Protein AF-A0A9D6X9C2-F1 (afdb_monomer_lite)

Sequence (139 aa):
MPHALPASLSALHAAALADALLVLHGLFIVWVVLGALAVWRWPRLAWLHLPAAAWGVWIEWSGRICPLTPLEWRLRAAAGQGGEGRASGFIEHYLTAAIYPEGLTRELQWALGALVLLVNLALYGMAVRRRRAGRARIA

Structure (mmCIF, N/CA/C/O backbone):
data_AF-A0A9D6X9C2-F1
#
_entry.id   AF-A0A9D6X9C2-F1
#
loop_
_atom_site.group_PDB
_at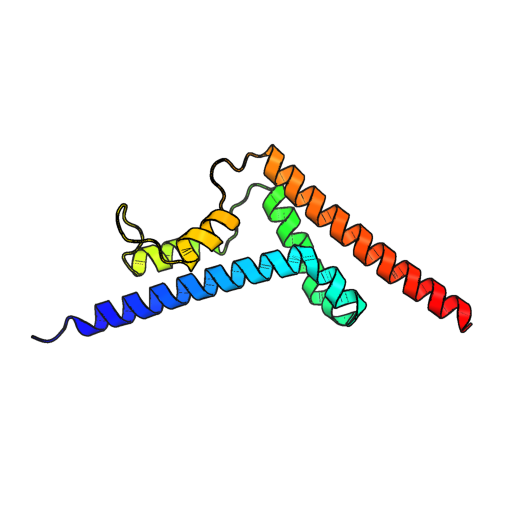om_site.id
_atom_site.type_symbol
_atom_site.label_atom_id
_atom_site.label_alt_id
_atom_site.label_comp_id
_atom_site.label_asym_id
_atom_site.label_entity_id
_atom_site.label_seq_id
_atom_site.pdbx_PDB_ins_code
_atom_site.Cartn_x
_atom_site.Cartn_y
_atom_site.Cartn_z
_atom_site.occupancy
_atom_site.B_iso_or_equiv
_atom_site.auth_seq_id
_atom_site.auth_comp_id
_atom_site.auth_asym_id
_atom_site.auth_atom_id
_atom_site.pdbx_PDB_model_num
ATOM 1 N N . MET A 1 1 ? 46.342 -12.603 -11.880 1.00 53.94 1 MET A N 1
ATOM 2 C CA . MET A 1 1 ? 45.611 -12.840 -10.612 1.00 53.94 1 MET A CA 1
ATOM 3 C C . MET A 1 1 ? 46.324 -12.004 -9.554 1.00 53.94 1 MET A C 1
ATOM 5 O O . MET A 1 1 ? 47.521 -12.251 -9.470 1.00 53.94 1 MET A O 1
ATOM 9 N N . PRO A 1 2 ? 45.733 -11.019 -8.825 1.00 53.19 2 PRO A N 1
ATOM 10 C CA . PRO A 1 2 ? 44.391 -11.064 -8.214 1.00 53.19 2 PRO A CA 1
ATOM 11 C C . PRO A 1 2 ? 43.732 -9.677 -7.897 1.00 53.19 2 PRO A C 1
ATOM 13 O O . PRO A 1 2 ? 44.018 -9.120 -6.852 1.00 53.19 2 PRO A O 1
ATOM 16 N N . HIS A 1 3 ? 42.788 -9.126 -8.681 1.00 45.84 3 HIS A N 1
ATOM 17 C CA . HIS A 1 3 ? 41.970 -7.964 -8.217 1.00 45.84 3 HIS A CA 1
ATOM 18 C C . HIS A 1 3 ? 40.506 -7.961 -8.709 1.00 45.84 3 HIS A C 1
ATOM 20 O O . HIS A 1 3 ? 39.859 -6.922 -8.707 1.00 45.84 3 HIS A O 1
ATOM 26 N N . ALA A 1 4 ? 39.949 -9.110 -9.112 1.00 54.19 4 ALA A N 1
ATOM 27 C CA . ALA A 1 4 ? 38.551 -9.201 -9.567 1.00 54.19 4 ALA A CA 1
ATOM 28 C C . ALA A 1 4 ? 37.528 -9.451 -8.432 1.00 54.19 4 ALA A C 1
ATOM 30 O O . ALA A 1 4 ? 36.330 -9.504 -8.685 1.00 54.19 4 ALA A O 1
ATOM 31 N N . LEU A 1 5 ? 37.985 -9.581 -7.181 1.00 53.03 5 LEU A N 1
ATOM 32 C CA . LEU A 1 5 ? 37.134 -9.847 -6.014 1.00 53.03 5 LEU A CA 1
ATOM 33 C C . LEU A 1 5 ? 36.343 -8.637 -5.447 1.00 53.03 5 LEU A C 1
ATOM 35 O O . LEU A 1 5 ? 35.253 -8.869 -4.923 1.00 53.03 5 LEU A O 1
ATOM 39 N N . PRO A 1 6 ? 36.782 -7.357 -5.532 1.00 54.62 6 PRO A N 1
ATOM 40 C CA . PRO A 1 6 ? 35.999 -6.251 -4.974 1.00 54.62 6 PRO A CA 1
ATOM 41 C C . PRO A 1 6 ? 34.757 -5.932 -5.817 1.00 54.62 6 PRO A C 1
ATOM 43 O O . PRO A 1 6 ? 33.722 -5.590 -5.253 1.00 54.62 6 PRO A O 1
ATOM 46 N N . ALA A 1 7 ? 34.831 -6.107 -7.143 1.00 59.88 7 ALA A N 1
ATOM 47 C CA . ALA A 1 7 ? 33.703 -5.888 -8.050 1.00 59.88 7 ALA A CA 1
ATOM 48 C C . ALA A 1 7 ? 32.620 -6.974 -7.918 1.00 59.88 7 ALA A C 1
ATOM 50 O O . ALA A 1 7 ? 31.433 -6.680 -8.027 1.00 59.88 7 ALA A O 1
ATOM 51 N N . SER A 1 8 ? 33.003 -8.226 -7.639 1.00 62.38 8 SER A N 1
ATOM 52 C CA . SER A 1 8 ? 32.037 -9.307 -7.411 1.00 62.38 8 SER A CA 1
ATOM 53 C C . SER A 1 8 ? 31.345 -9.195 -6.051 1.00 62.38 8 SER A C 1
ATOM 55 O O . SER A 1 8 ? 30.153 -9.468 -5.949 1.00 62.38 8 SER A O 1
ATOM 57 N N . LEU A 1 9 ? 32.066 -8.765 -5.006 1.00 70.06 9 LEU A N 1
ATOM 58 C CA . LEU A 1 9 ? 31.482 -8.540 -3.680 1.00 70.06 9 LEU A CA 1
ATOM 59 C C . LEU A 1 9 ? 30.539 -7.331 -3.673 1.00 70.06 9 LEU A C 1
ATOM 61 O O . LEU A 1 9 ? 29.464 -7.405 -3.085 1.00 70.06 9 LEU A O 1
ATOM 65 N N . SER A 1 10 ? 30.896 -6.231 -4.343 1.00 71.50 10 SER A N 1
ATOM 66 C CA . SER A 1 10 ? 30.001 -5.075 -4.468 1.00 71.50 10 SER A CA 1
ATOM 67 C C . SER A 1 10 ? 28.741 -5.407 -5.273 1.00 71.50 10 SER A C 1
ATOM 69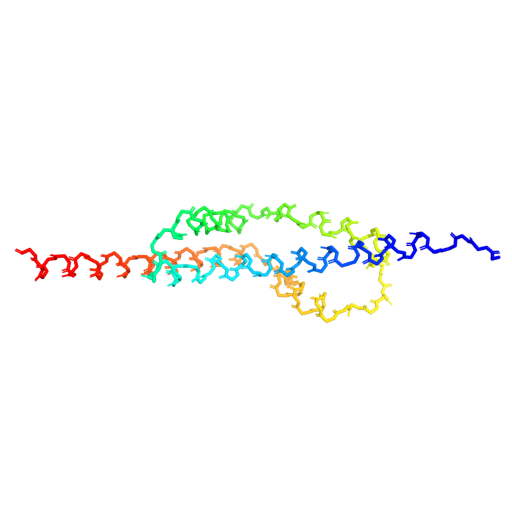 O O . SER A 1 10 ? 27.650 -5.024 -4.856 1.00 71.50 10 SER A O 1
ATOM 71 N N . ALA A 1 11 ? 28.865 -6.177 -6.359 1.00 70.94 11 ALA A N 1
ATOM 72 C CA . ALA A 1 11 ? 27.722 -6.650 -7.138 1.00 70.94 11 ALA A CA 1
ATOM 73 C C . ALA A 1 11 ? 26.805 -7.582 -6.325 1.00 70.94 11 ALA A C 1
ATOM 75 O O . ALA A 1 11 ? 25.584 -7.449 -6.396 1.00 70.94 11 ALA A O 1
ATOM 76 N N . LEU A 1 12 ? 27.372 -8.472 -5.500 1.00 76.94 12 LEU A N 1
ATOM 77 C CA . LEU A 1 12 ? 26.599 -9.351 -4.617 1.00 76.94 12 LEU A CA 1
ATOM 78 C C . LEU A 1 12 ? 25.830 -8.557 -3.549 1.00 76.94 12 LEU A C 1
ATOM 80 O O . LEU A 1 12 ? 24.646 -8.806 -3.331 1.00 76.94 12 LEU A O 1
ATOM 84 N N . HIS A 1 13 ? 26.473 -7.574 -2.909 1.00 78.50 13 HIS A N 1
ATOM 85 C CA . HIS A 1 13 ? 25.801 -6.700 -1.943 1.00 78.50 13 HIS A CA 1
ATOM 86 C C . HIS A 1 13 ? 24.703 -5.855 -2.599 1.00 78.50 13 HIS A C 1
ATOM 88 O O . HIS A 1 13 ? 23.632 -5.694 -2.019 1.00 78.50 13 HIS A O 1
ATOM 94 N N . ALA A 1 14 ? 24.940 -5.338 -3.808 1.00 75.94 14 ALA A N 1
ATOM 95 C CA . ALA A 1 14 ? 23.943 -4.577 -4.556 1.00 75.94 14 ALA A CA 1
ATOM 96 C C . ALA A 1 14 ? 22.714 -5.431 -4.910 1.00 75.94 14 ALA A C 1
ATOM 98 O O . ALA A 1 14 ? 21.589 -4.973 -4.721 1.00 75.94 14 ALA A O 1
ATOM 99 N N . ALA A 1 15 ? 22.921 -6.681 -5.338 1.00 75.38 15 ALA A N 1
ATOM 100 C CA . ALA A 1 15 ? 21.841 -7.632 -5.597 1.00 75.38 15 ALA A CA 1
ATOM 101 C C . ALA A 1 15 ? 21.038 -7.949 -4.325 1.00 75.38 15 ALA A C 1
ATOM 103 O O . ALA A 1 15 ? 19.814 -7.849 -4.323 1.00 75.38 15 ALA A O 1
ATOM 104 N N . ALA A 1 16 ? 21.719 -8.246 -3.214 1.00 80.62 16 ALA A N 1
ATOM 105 C CA . ALA A 1 16 ? 21.057 -8.523 -1.939 1.00 80.62 16 ALA A CA 1
ATOM 106 C C . ALA A 1 16 ? 20.237 -7.323 -1.430 1.00 80.62 16 ALA A C 1
ATOM 108 O O . ALA A 1 16 ? 19.142 -7.499 -0.899 1.00 80.62 16 ALA A O 1
ATOM 109 N N . LEU A 1 17 ? 20.740 -6.097 -1.612 1.00 81.56 17 LEU A N 1
ATOM 110 C CA . LEU A 1 17 ? 20.007 -4.873 -1.280 1.00 81.56 17 LEU A CA 1
ATOM 111 C C . LEU A 1 17 ? 18.790 -4.663 -2.188 1.00 81.56 17 LEU A C 1
ATOM 113 O O . LEU A 1 17 ? 17.743 -4.251 -1.694 1.00 81.56 17 LEU A O 1
ATOM 117 N N . ALA A 1 18 ? 18.902 -4.955 -3.486 1.00 78.44 18 ALA A N 1
ATOM 118 C CA . ALA A 1 18 ? 17.773 -4.884 -4.411 1.00 78.44 18 ALA A CA 1
ATOM 119 C C . ALA A 1 18 ? 16.665 -5.878 -4.023 1.00 78.44 18 ALA A C 1
ATOM 121 O O . ALA A 1 18 ? 15.503 -5.485 -3.915 1.00 78.44 18 ALA A O 1
ATOM 122 N N . ASP A 1 19 ? 17.023 -7.128 -3.720 1.00 80.56 19 ASP A N 1
ATOM 123 C CA . ASP A 1 19 ? 16.068 -8.146 -3.271 1.00 80.56 19 ASP A CA 1
ATOM 124 C C . ASP A 1 19 ? 15.428 -7.769 -1.929 1.00 80.56 19 ASP A C 1
ATOM 126 O O . ASP A 1 19 ? 14.212 -7.880 -1.765 1.00 80.56 19 ASP A O 1
ATOM 130 N N . ALA A 1 20 ? 16.215 -7.255 -0.979 1.00 84.06 20 ALA A N 1
ATOM 131 C CA . ALA A 1 20 ? 15.701 -6.786 0.304 1.00 84.06 20 ALA A CA 1
ATOM 132 C C . ALA A 1 20 ? 14.715 -5.618 0.142 1.00 84.06 20 ALA A C 1
ATOM 134 O O . ALA A 1 20 ? 13.684 -5.592 0.816 1.00 84.06 20 ALA A O 1
ATOM 135 N N . LEU A 1 21 ? 14.998 -4.670 -0.758 1.00 83.50 21 LEU A N 1
ATOM 136 C CA . LEU A 1 21 ? 14.085 -3.567 -1.060 1.00 83.50 21 LEU A CA 1
ATOM 137 C C . LEU A 1 21 ? 12.797 -4.055 -1.714 1.00 83.50 21 LEU A C 1
ATOM 139 O O . LEU A 1 21 ? 11.729 -3.573 -1.342 1.00 83.50 21 LEU A O 1
ATOM 143 N N . LEU A 1 22 ? 12.871 -5.015 -2.637 1.00 81.19 22 LEU A N 1
ATOM 144 C CA . LEU A 1 22 ? 11.679 -5.559 -3.280 1.00 81.19 22 LEU A CA 1
ATOM 145 C C . LEU A 1 22 ? 10.809 -6.332 -2.277 1.00 81.19 22 LEU A C 1
ATOM 147 O O . LEU A 1 22 ? 9.595 -6.140 -2.237 1.00 81.19 22 LEU A O 1
ATOM 151 N N . VAL A 1 23 ? 11.421 -7.136 -1.400 1.00 86.25 23 VAL A N 1
ATOM 152 C CA . VAL A 1 23 ? 10.716 -7.807 -0.294 1.00 86.25 23 VAL A CA 1
ATOM 153 C C . VAL A 1 23 ? 10.081 -6.783 0.645 1.00 86.25 23 VAL A C 1
ATOM 155 O O . VAL A 1 23 ? 8.908 -6.917 0.994 1.00 86.25 23 VAL A O 1
ATOM 158 N N . LEU A 1 24 ? 10.814 -5.733 1.024 1.00 88.12 24 LEU A N 1
ATOM 159 C CA . LEU A 1 24 ? 10.286 -4.645 1.845 1.00 88.12 24 LEU A CA 1
ATOM 160 C C . LEU A 1 24 ? 9.105 -3.942 1.161 1.00 88.12 24 LEU A C 1
ATOM 162 O O . LEU A 1 24 ? 8.115 -3.637 1.823 1.00 88.12 24 LEU A O 1
ATOM 166 N N . HIS A 1 25 ? 9.179 -3.723 -0.152 1.00 85.81 25 HIS A N 1
ATOM 167 C CA . HIS A 1 25 ? 8.092 -3.156 -0.945 1.00 85.81 25 HIS A CA 1
ATOM 168 C C . HIS A 1 25 ? 6.864 -4.077 -0.926 1.00 85.81 25 HIS A C 1
ATOM 170 O O . HIS A 1 25 ? 5.762 -3.630 -0.612 1.00 85.81 25 HIS A O 1
ATOM 176 N N . GLY A 1 26 ? 7.044 -5.377 -1.162 1.00 87.75 26 GLY A N 1
ATOM 177 C CA . GLY A 1 26 ? 5.964 -6.360 -1.065 1.00 87.75 26 GLY A CA 1
ATOM 178 C C . GLY A 1 26 ? 5.305 -6.370 0.319 1.00 87.75 26 GLY A C 1
ATOM 179 O O . GLY A 1 26 ? 4.081 -6.311 0.430 1.00 87.75 26 GLY A O 1
ATOM 180 N N . LEU A 1 27 ? 6.106 -6.354 1.388 1.00 92.12 27 LEU A N 1
ATOM 181 C CA . LEU A 1 27 ? 5.610 -6.255 2.765 1.00 92.12 27 LEU A CA 1
ATOM 182 C C . LEU A 1 27 ? 4.860 -4.943 3.020 1.00 92.12 27 LEU A C 1
ATOM 184 O O . LEU A 1 27 ? 3.843 -4.947 3.712 1.00 92.12 27 LEU A O 1
ATOM 188 N N . PHE A 1 28 ? 5.327 -3.832 2.448 1.00 91.12 28 PHE A N 1
ATOM 189 C CA . PHE A 1 28 ? 4.635 -2.550 2.513 1.00 91.12 28 PHE A CA 1
ATOM 190 C C . PHE A 1 28 ? 3.256 -2.618 1.841 1.00 91.12 28 PHE A C 1
ATOM 192 O O . PHE A 1 28 ? 2.278 -2.175 2.438 1.00 91.12 28 PHE A O 1
ATOM 199 N N . ILE A 1 29 ? 3.142 -3.231 0.659 1.00 90.56 29 ILE A N 1
ATOM 200 C CA . ILE A 1 29 ? 1.853 -3.422 -0.029 1.00 90.56 29 ILE A CA 1
ATOM 201 C C . ILE A 1 29 ? 0.914 -4.279 0.825 1.00 90.56 29 ILE A C 1
ATOM 203 O O . ILE A 1 29 ? -0.228 -3.891 1.070 1.00 90.56 29 ILE A O 1
ATOM 207 N N . VAL A 1 30 ? 1.395 -5.409 1.353 1.00 93.44 30 VAL A N 1
ATOM 208 C CA . VAL A 1 30 ? 0.606 -6.261 2.260 1.00 93.44 30 VAL A CA 1
ATOM 209 C C . VAL A 1 30 ? 0.139 -5.470 3.484 1.00 93.44 30 VAL A C 1
ATOM 211 O O . VAL A 1 30 ? -1.020 -5.579 3.887 1.00 93.44 30 VAL A O 1
ATOM 214 N N . TRP A 1 31 ? 1.012 -4.638 4.055 1.00 95.19 31 TRP A N 1
ATOM 215 C CA . TRP A 1 31 ? 0.672 -3.769 5.176 1.00 95.19 31 TRP A CA 1
ATOM 216 C C . TRP A 1 31 ? -0.400 -2.737 4.816 1.00 95.19 31 TRP A C 1
ATOM 218 O O . TRP A 1 31 ? -1.325 -2.546 5.598 1.00 95.19 31 TRP A O 1
ATOM 228 N N . VAL A 1 32 ? -0.326 -2.119 3.638 1.00 94.56 32 VAL A N 1
ATOM 229 C CA . VAL A 1 32 ? -1.329 -1.166 3.133 1.00 94.56 32 VAL A CA 1
ATOM 230 C C . VAL A 1 32 ? -2.702 -1.821 2.949 1.00 94.56 32 VAL A C 1
ATOM 232 O O . VAL A 1 32 ? -3.728 -1.214 3.256 1.00 94.56 32 VAL A O 1
ATOM 235 N N . VAL A 1 33 ? -2.740 -3.060 2.456 1.00 93.12 33 VAL A N 1
ATOM 236 C CA . VAL A 1 33 ? -3.996 -3.770 2.169 1.00 93.12 33 VAL A CA 1
ATOM 237 C C . VAL A 1 33 ? -4.620 -4.349 3.442 1.00 93.12 33 VAL A C 1
ATOM 239 O O . VAL A 1 33 ? -5.832 -4.261 3.635 1.00 93.12 33 VAL A O 1
ATOM 242 N N . LEU A 1 34 ? -3.808 -4.959 4.313 1.00 93.38 34 LEU A N 1
ATOM 243 C CA . LEU A 1 34 ? -4.284 -5.795 5.423 1.00 93.38 34 LEU A CA 1
ATOM 244 C C . LEU A 1 34 ? -3.980 -5.231 6.816 1.00 93.38 34 LEU A C 1
ATOM 246 O O . LEU A 1 34 ? -4.444 -5.790 7.814 1.00 93.38 34 LEU A O 1
ATOM 250 N N . GLY A 1 35 ? -3.230 -4.136 6.942 1.00 92.00 35 GLY A N 1
ATOM 251 C CA . GLY A 1 35 ? -2.776 -3.638 8.241 1.00 92.00 35 GLY A CA 1
ATOM 252 C C . GLY A 1 35 ? -3.908 -3.169 9.160 1.00 92.00 35 GLY A C 1
ATOM 253 O O . GLY A 1 35 ? -3.774 -3.243 10.385 1.00 92.00 35 GLY A O 1
ATOM 254 N N . ALA A 1 36 ? -5.080 -2.819 8.621 1.00 92.00 36 ALA A N 1
ATOM 255 C CA . ALA A 1 36 ? -6.278 -2.564 9.425 1.00 92.00 36 ALA A CA 1
ATOM 256 C C . ALA A 1 36 ? -6.715 -3.778 10.279 1.00 92.00 36 ALA A C 1
ATOM 258 O O . ALA A 1 36 ? -7.274 -3.592 11.365 1.00 92.00 36 ALA A O 1
ATOM 259 N N . LEU A 1 37 ? -6.405 -5.014 9.861 1.00 92.81 37 LEU A N 1
ATOM 260 C CA . LEU A 1 37 ? -6.614 -6.218 10.677 1.00 92.81 37 LEU A CA 1
ATOM 261 C C . LEU A 1 37 ? -5.681 -6.240 11.895 1.00 92.81 37 LEU A C 1
ATOM 263 O O . LEU A 1 37 ? -6.110 -6.554 13.005 1.00 92.81 37 LEU A O 1
ATOM 267 N N . ALA A 1 38 ? -4.418 -5.840 11.731 1.00 91.19 38 ALA A N 1
ATOM 268 C CA . ALA A 1 38 ? -3.481 -5.725 12.848 1.00 91.19 38 ALA A CA 1
ATOM 269 C C . ALA A 1 38 ? -3.925 -4.634 13.840 1.00 91.19 38 ALA A C 1
ATOM 271 O O . ALA A 1 38 ? -3.822 -4.805 15.058 1.00 91.19 38 ALA A O 1
ATOM 272 N N . VAL A 1 39 ? -4.512 -3.543 13.336 1.00 91.25 39 VAL A N 1
ATOM 273 C CA . VAL A 1 39 ? -5.073 -2.452 14.151 1.00 91.25 39 VAL A CA 1
ATOM 274 C C . VAL A 1 39 ? -6.245 -2.914 15.023 1.00 91.25 39 VAL A C 1
ATOM 276 O O . VAL A 1 39 ? -6.430 -2.387 16.128 1.00 91.25 39 VAL A O 1
ATOM 279 N N . TRP A 1 40 ? -7.013 -3.927 14.599 1.00 88.06 40 TRP A N 1
ATOM 280 C CA . TRP A 1 40 ? -8.050 -4.515 15.455 1.00 88.06 40 TRP A CA 1
ATOM 281 C C . TRP A 1 40 ? -7.469 -5.050 16.762 1.00 88.06 40 TRP A C 1
ATOM 283 O O . TRP A 1 40 ? -8.015 -4.745 17.828 1.00 88.06 40 TRP A O 1
ATOM 293 N N . ARG A 1 41 ? -6.356 -5.792 16.687 1.00 89.00 41 ARG A N 1
ATOM 294 C CA . ARG A 1 41 ? -5.690 -6.397 17.849 1.00 89.00 41 ARG A CA 1
ATOM 295 C C . ARG A 1 41 ? -4.796 -5.412 18.603 1.00 89.00 41 ARG A C 1
ATOM 297 O O . ARG A 1 41 ? -4.720 -5.488 19.832 1.00 89.00 41 ARG A O 1
ATOM 304 N N . TRP A 1 42 ? -4.159 -4.490 17.883 1.00 92.25 42 TRP A N 1
ATOM 305 C CA . TRP A 1 42 ? -3.203 -3.516 18.408 1.00 92.25 42 TRP A CA 1
ATOM 306 C C . TRP A 1 42 ? -3.499 -2.107 17.872 1.00 92.25 42 TRP A C 1
ATOM 308 O O . TRP A 1 42 ? -2.865 -1.646 16.924 1.00 92.25 42 TRP A O 1
ATOM 318 N N . PRO A 1 43 ? -4.430 -1.360 18.496 1.00 90.25 43 PRO A N 1
ATOM 319 C CA . PRO A 1 43 ? -4.872 -0.057 17.989 1.00 90.25 43 PRO A CA 1
ATOM 320 C C . PRO A 1 43 ? -3.771 0.991 17.812 1.00 90.25 43 PRO A C 1
ATOM 322 O O . PRO A 1 43 ? -3.931 1.895 16.998 1.00 90.25 43 PRO A O 1
ATOM 325 N N . ARG A 1 44 ? -2.652 0.883 18.542 1.00 93.19 44 ARG A N 1
ATOM 326 C CA . ARG A 1 44 ? -1.510 1.800 18.389 1.00 93.19 44 ARG A CA 1
ATOM 327 C C . ARG A 1 44 ? -0.885 1.716 16.993 1.00 93.19 44 ARG A C 1
ATOM 329 O O . ARG A 1 44 ? -0.356 2.717 16.526 1.00 93.19 44 ARG A O 1
ATOM 336 N N . LEU A 1 45 ? -1.019 0.580 16.301 1.00 94.06 45 LEU A N 1
ATOM 337 C CA . LEU A 1 45 ? -0.541 0.419 14.926 1.00 94.06 45 LEU A CA 1
ATOM 338 C C . LEU A 1 45 ? -1.287 1.301 13.919 1.00 94.06 45 LEU A C 1
ATOM 340 O O . LEU A 1 45 ? -0.793 1.486 12.813 1.00 94.06 45 LEU A O 1
ATOM 344 N N . ALA A 1 46 ? -2.423 1.905 14.291 1.00 92.81 46 ALA A N 1
ATOM 345 C CA . ALA A 1 46 ? -3.121 2.849 13.423 1.00 92.81 46 ALA A CA 1
ATOM 346 C C . ALA A 1 46 ? -2.236 4.045 13.037 1.00 92.81 46 ALA A C 1
ATOM 348 O O . ALA A 1 46 ? -2.351 4.532 11.918 1.00 92.81 46 ALA A O 1
ATOM 349 N N . TRP A 1 47 ? -1.325 4.465 13.924 1.00 95.56 47 TRP A N 1
ATOM 350 C CA . TRP A 1 47 ? -0.363 5.539 13.654 1.00 95.56 47 TRP A CA 1
ATOM 351 C C . TRP A 1 47 ? 0.632 5.200 12.542 1.00 95.56 47 TRP A C 1
ATOM 353 O O . TRP A 1 47 ? 1.103 6.105 11.868 1.00 95.56 47 TRP A O 1
ATOM 363 N N . LEU A 1 48 ? 0.932 3.916 12.335 1.00 95.25 48 LEU A N 1
ATOM 364 C CA . LEU A 1 48 ? 1.795 3.451 11.244 1.00 95.25 48 LEU A CA 1
ATOM 365 C C . LEU A 1 48 ? 0.981 3.101 9.999 1.00 95.25 48 LEU A C 1
ATOM 367 O O . LEU A 1 48 ? 1.398 3.355 8.874 1.00 95.25 48 LEU A O 1
ATOM 371 N N . HIS A 1 49 ? -0.191 2.510 10.201 1.00 95.88 49 HIS A N 1
ATOM 372 C CA . HIS A 1 49 ? -1.022 2.018 9.118 1.00 95.88 49 HIS A CA 1
ATOM 373 C C . HIS A 1 49 ? -1.701 3.141 8.328 1.00 95.88 49 HIS A C 1
ATOM 375 O O . HIS A 1 49 ? -1.678 3.109 7.104 1.00 95.88 49 HIS A O 1
ATOM 381 N N . LEU A 1 50 ? -2.284 4.145 8.995 1.00 94.50 50 LEU A N 1
ATOM 382 C CA . LEU A 1 50 ? -3.020 5.207 8.299 1.00 94.50 50 LEU A CA 1
ATOM 383 C C . LEU A 1 50 ? -2.133 6.015 7.335 1.00 94.50 50 LEU A C 1
ATOM 385 O O . LEU A 1 50 ? -2.556 6.187 6.192 1.00 94.50 50 LEU A O 1
ATOM 389 N N . PRO A 1 51 ? -0.915 6.460 7.716 1.00 95.56 51 PRO A N 1
ATOM 390 C CA . PRO A 1 51 ? -0.018 7.118 6.769 1.00 95.56 51 PRO A CA 1
ATOM 391 C C . PRO A 1 51 ? 0.381 6.208 5.604 1.00 95.56 51 PRO A C 1
ATOM 393 O O . PRO A 1 5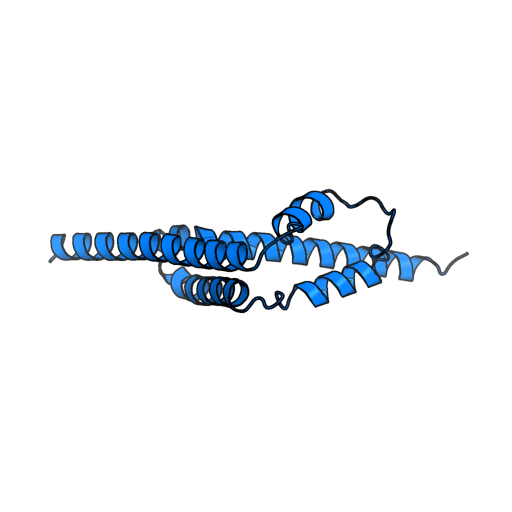1 ? 0.387 6.660 4.463 1.00 95.56 51 PRO A O 1
ATOM 396 N N . ALA A 1 52 ? 0.661 4.926 5.869 1.00 93.88 52 ALA A N 1
ATOM 397 C CA . ALA A 1 52 ? 1.019 3.963 4.829 1.00 93.88 52 ALA A CA 1
ATOM 398 C C . ALA A 1 52 ? -0.124 3.754 3.825 1.00 93.88 52 ALA A C 1
ATOM 400 O O . ALA A 1 52 ? 0.091 3.853 2.619 1.00 93.88 52 ALA A O 1
ATOM 401 N N . ALA A 1 53 ? -1.345 3.520 4.311 1.00 94.88 53 ALA A N 1
ATOM 402 C CA . ALA A 1 53 ? -2.515 3.317 3.465 1.00 94.88 53 ALA A CA 1
ATOM 403 C C . ALA A 1 53 ? -2.857 4.571 2.649 1.00 94.88 53 ALA A C 1
ATOM 405 O O . ALA A 1 53 ? -3.121 4.472 1.452 1.00 94.88 53 ALA A O 1
ATOM 406 N N . ALA A 1 54 ? -2.792 5.756 3.266 1.00 94.56 54 ALA A N 1
ATOM 407 C CA . ALA A 1 54 ? -2.991 7.022 2.564 1.00 94.56 54 ALA A CA 1
ATOM 408 C C . ALA A 1 54 ? -1.942 7.230 1.461 1.00 94.56 54 ALA A C 1
ATOM 410 O O . ALA A 1 54 ? -2.285 7.637 0.352 1.00 94.56 54 ALA A O 1
ATOM 411 N N . TRP A 1 55 ? -0.680 6.904 1.746 1.00 92.25 55 TRP A N 1
ATOM 412 C CA . TRP A 1 55 ? 0.398 6.966 0.766 1.00 92.25 55 TRP A CA 1
ATOM 413 C C . TRP A 1 55 ? 0.179 5.998 -0.402 1.00 92.25 55 TRP A C 1
ATOM 415 O O . TRP A 1 55 ? 0.306 6.403 -1.554 1.00 92.25 55 TRP A O 1
ATOM 425 N N . GLY A 1 56 ? -0.204 4.746 -0.126 1.00 90.44 56 GLY A N 1
ATOM 426 C CA . GLY A 1 56 ? -0.508 3.756 -1.163 1.00 90.44 56 GLY A CA 1
ATOM 427 C C . GLY A 1 56 ? -1.626 4.219 -2.101 1.00 90.44 56 GLY A C 1
ATOM 428 O O . GLY A 1 56 ? -1.442 4.239 -3.313 1.00 90.44 56 GLY A O 1
ATOM 429 N N . VAL A 1 57 ? -2.746 4.694 -1.543 1.00 92.06 57 VAL A N 1
ATOM 430 C CA . VAL A 1 57 ? -3.873 5.228 -2.332 1.00 92.06 57 VAL A CA 1
ATOM 431 C C . VAL A 1 57 ? -3.455 6.442 -3.167 1.00 92.06 57 VAL A C 1
ATOM 433 O O . VAL A 1 57 ? -3.823 6.541 -4.337 1.00 92.06 57 VAL A O 1
ATOM 436 N N . TRP A 1 58 ? -2.661 7.356 -2.598 1.00 91.69 58 TRP A N 1
ATOM 437 C CA . TRP A 1 58 ? -2.133 8.504 -3.338 1.00 91.69 58 TRP A CA 1
ATOM 438 C C . TRP A 1 58 ? -1.298 8.058 -4.539 1.00 91.69 58 TRP A C 1
ATOM 440 O O . TRP A 1 58 ? -1.464 8.597 -5.636 1.00 91.69 58 TRP A O 1
ATOM 450 N N . ILE A 1 59 ? -0.367 7.122 -4.341 1.00 88.44 59 ILE A N 1
ATOM 451 C CA . ILE A 1 59 ? 0.537 6.651 -5.396 1.00 88.44 59 ILE A CA 1
ATOM 452 C C . ILE A 1 59 ? -0.267 6.080 -6.568 1.00 88.44 59 ILE A C 1
ATOM 454 O O . ILE A 1 59 ? -0.085 6.558 -7.689 1.00 88.44 59 ILE A O 1
ATOM 458 N N . GLU A 1 60 ? -1.230 5.197 -6.291 1.00 88.19 60 GLU A N 1
ATOM 459 C CA . GLU A 1 60 ? -2.126 4.625 -7.305 1.00 88.19 60 GLU A CA 1
ATOM 460 C C . GLU A 1 60 ? -2.887 5.711 -8.085 1.00 88.19 60 GLU A C 1
ATOM 462 O O . GLU A 1 60 ? -2.851 5.768 -9.313 1.00 88.19 60 GLU A O 1
ATOM 467 N N . TRP A 1 61 ? -3.536 6.652 -7.397 1.00 88.88 61 TRP A N 1
ATOM 468 C CA . TRP A 1 61 ? -4.367 7.661 -8.067 1.00 88.88 61 TRP A CA 1
ATOM 469 C C . TRP A 1 61 ? -3.574 8.739 -8.797 1.00 88.88 61 TRP A C 1
ATOM 471 O O . TRP A 1 61 ? -4.013 9.253 -9.833 1.00 88.88 61 TRP A O 1
ATOM 481 N N . SER A 1 62 ? -2.399 9.092 -8.280 1.00 87.00 62 SER A N 1
ATOM 482 C CA . SER A 1 62 ? -1.521 10.075 -8.912 1.00 87.00 62 SER A CA 1
ATOM 483 C C . SER A 1 62 ? -0.818 9.528 -10.156 1.00 87.00 62 SER A C 1
ATOM 485 O O . SER A 1 62 ? -0.295 10.324 -10.937 1.00 87.00 62 SER A O 1
ATOM 487 N N . GLY A 1 63 ? -0.808 8.203 -10.356 1.00 77.69 63 GLY A N 1
ATOM 488 C CA . GLY A 1 63 ? -0.051 7.542 -11.422 1.00 77.69 63 GLY A CA 1
ATOM 489 C C . GLY A 1 63 ? 1.461 7.737 -11.280 1.00 77.69 63 GLY A C 1
ATOM 490 O O . GLY A 1 63 ? 2.201 7.598 -12.252 1.00 77.69 63 GLY A O 1
ATOM 491 N N . ARG A 1 64 ? 1.930 8.134 -10.089 1.00 77.19 64 ARG A N 1
ATOM 492 C CA . ARG A 1 64 ? 3.352 8.339 -9.819 1.00 77.19 64 ARG A CA 1
ATOM 493 C C . ARG A 1 64 ? 4.005 7.004 -9.522 1.00 77.19 64 ARG A C 1
ATOM 495 O O . ARG A 1 64 ? 3.430 6.136 -8.879 1.00 77.19 64 ARG A O 1
ATOM 502 N N . ILE A 1 65 ? 5.250 6.879 -9.947 1.00 69.62 65 ILE A N 1
ATOM 503 C CA . ILE A 1 65 ? 6.064 5.712 -9.637 1.00 69.62 65 ILE A CA 1
ATOM 504 C C . ILE A 1 65 ? 6.464 5.791 -8.157 1.00 69.62 65 ILE A C 1
ATOM 506 O O . ILE A 1 65 ? 6.785 6.873 -7.651 1.00 69.62 65 ILE A O 1
ATOM 510 N N . CYS A 1 66 ? 6.441 4.658 -7.456 1.00 68.62 66 CYS A N 1
ATOM 511 C CA . CYS A 1 66 ? 6.896 4.581 -6.072 1.00 68.62 66 CYS A CA 1
ATOM 512 C C . CYS A 1 66 ? 8.359 5.065 -5.976 1.00 68.62 66 CYS A C 1
ATOM 514 O O . CYS A 1 66 ? 9.195 4.626 -6.767 1.00 68.62 66 CYS A O 1
ATOM 516 N N . PRO A 1 67 ? 8.723 5.941 -5.018 1.00 69.56 67 PRO A N 1
ATOM 517 C CA . PRO A 1 67 ? 10.090 6.458 -4.906 1.00 69.56 67 PRO A CA 1
ATOM 518 C C . PRO A 1 67 ? 11.144 5.373 -4.626 1.00 69.56 67 PRO A C 1
ATOM 520 O O . PRO A 1 67 ? 12.331 5.628 -4.815 1.00 69.56 67 PRO A O 1
ATOM 523 N N . LEU A 1 68 ? 10.736 4.166 -4.211 1.00 64.56 68 LEU A N 1
ATOM 524 C CA . LEU A 1 68 ? 11.634 3.013 -4.095 1.00 64.56 68 LEU A CA 1
ATOM 525 C C . LEU A 1 68 ? 12.055 2.438 -5.458 1.00 64.56 68 LEU A C 1
ATOM 527 O O . LEU A 1 68 ? 13.149 1.891 -5.560 1.00 64.56 68 LEU A O 1
ATOM 531 N N . THR A 1 69 ? 11.241 2.586 -6.506 1.00 68.38 69 THR A N 1
ATOM 532 C CA . THR A 1 69 ? 11.483 1.968 -7.821 1.00 68.38 69 THR A CA 1
ATOM 533 C C . THR A 1 69 ? 12.773 2.455 -8.486 1.00 68.38 69 THR A C 1
ATOM 535 O O . THR A 1 69 ? 13.571 1.619 -8.909 1.00 68.38 69 THR A O 1
ATOM 538 N N . PRO A 1 70 ? 13.075 3.771 -8.537 1.00 70.88 70 PRO A N 1
ATOM 539 C CA . PRO A 1 70 ? 14.334 4.232 -9.118 1.00 70.88 70 PRO A CA 1
ATOM 540 C C . PRO A 1 70 ? 15.558 3.750 -8.334 1.00 70.88 70 PRO A C 1
ATOM 542 O O . PRO A 1 70 ? 16.612 3.523 -8.923 1.00 70.88 70 PRO A O 1
ATOM 545 N N . LEU A 1 71 ? 15.442 3.601 -7.010 1.00 69.56 71 LEU A N 1
ATOM 546 C CA . LEU A 1 71 ? 16.532 3.091 -6.179 1.00 69.56 71 LEU A CA 1
ATOM 547 C C . LEU A 1 71 ? 16.789 1.608 -6.466 1.00 69.56 71 LEU A C 1
ATOM 549 O O . LEU A 1 71 ? 17.940 1.216 -6.648 1.00 69.56 71 LEU A O 1
ATOM 553 N N . GLU A 1 72 ? 15.726 0.812 -6.566 1.00 66.56 72 GLU A N 1
ATOM 554 C CA . GLU A 1 72 ? 15.807 -0.605 -6.912 1.00 66.56 72 GLU A CA 1
ATOM 555 C C . GLU A 1 72 ? 16.458 -0.813 -8.285 1.00 66.56 72 GLU A C 1
ATOM 557 O O . GLU A 1 72 ? 17.416 -1.576 -8.408 1.00 66.56 72 GLU A O 1
ATOM 562 N N . TRP A 1 73 ? 16.018 -0.073 -9.307 1.00 70.62 73 TRP A N 1
ATOM 563 C CA . TRP A 1 73 ? 16.593 -0.163 -10.652 1.00 70.62 73 TRP A CA 1
ATOM 564 C C . TRP A 1 73 ? 18.074 0.208 -10.687 1.00 70.62 73 TRP A C 1
ATOM 566 O O . TRP A 1 73 ? 18.858 -0.447 -11.371 1.00 70.62 73 TRP A O 1
ATOM 576 N N . ARG A 1 74 ? 18.492 1.221 -9.918 1.00 74.38 74 ARG A N 1
ATOM 577 C CA . ARG A 1 74 ? 19.909 1.604 -9.824 1.00 74.38 74 ARG A CA 1
ATOM 578 C C . ARG A 1 74 ? 20.751 0.523 -9.152 1.00 74.38 74 ARG A C 1
ATOM 580 O O . ARG A 1 74 ? 21.868 0.280 -9.600 1.00 74.38 74 ARG A O 1
ATOM 587 N N . LEU A 1 75 ? 20.225 -0.136 -8.120 1.00 72.38 75 LEU A N 1
ATOM 588 C CA . LEU A 1 75 ? 20.909 -1.246 -7.450 1.00 72.38 75 LEU A CA 1
ATOM 589 C C . LEU A 1 75 ? 21.012 -2.477 -8.359 1.00 72.38 75 LEU A C 1
ATOM 591 O O . LEU A 1 75 ? 22.090 -3.058 -8.458 1.00 72.38 75 LEU A O 1
ATOM 595 N N . ARG A 1 76 ? 19.948 -2.814 -9.101 1.00 71.06 76 ARG A N 1
ATOM 596 C CA . ARG A 1 76 ? 19.959 -3.899 -10.102 1.00 71.06 76 ARG A CA 1
ATOM 597 C C . ARG A 1 76 ? 20.930 -3.619 -11.251 1.00 71.06 76 ARG A C 1
ATOM 599 O O . ARG A 1 76 ? 21.699 -4.494 -11.647 1.00 71.06 76 ARG A O 1
ATOM 606 N N . ALA A 1 77 ? 20.961 -2.383 -11.750 1.00 72.94 77 ALA A N 1
ATOM 607 C CA . ALA A 1 77 ? 21.924 -1.963 -12.765 1.00 72.94 77 ALA A CA 1
ATOM 608 C C . ALA A 1 77 ? 23.371 -2.059 -12.247 1.00 72.94 77 ALA A C 1
ATOM 610 O O . ALA A 1 77 ? 24.235 -2.597 -12.937 1.00 72.94 77 ALA A O 1
ATOM 611 N N . ALA A 1 78 ? 23.627 -1.617 -11.010 1.00 72.00 78 ALA A N 1
ATOM 612 C CA . ALA A 1 78 ? 24.936 -1.738 -10.363 1.00 72.00 78 ALA A CA 1
ATOM 613 C C . ALA A 1 78 ? 25.348 -3.200 -10.102 1.00 72.00 78 ALA A C 1
ATOM 615 O O . ALA A 1 78 ? 26.536 -3.514 -10.120 1.00 72.00 78 ALA A O 1
ATOM 616 N N . ALA A 1 79 ? 24.380 -4.098 -9.910 1.00 66.62 79 ALA A N 1
ATOM 617 C CA . ALA A 1 79 ? 24.599 -5.538 -9.802 1.00 66.62 79 ALA A CA 1
ATOM 618 C C . ALA A 1 79 ? 24.820 -6.234 -11.164 1.00 66.62 79 ALA A C 1
ATOM 620 O O . ALA A 1 79 ? 25.023 -7.447 -11.205 1.00 66.62 79 ALA A O 1
ATOM 621 N N . GLY A 1 80 ? 24.771 -5.502 -12.286 1.00 65.06 80 GLY A N 1
ATOM 622 C CA . GLY A 1 80 ? 24.899 -6.073 -13.632 1.00 65.06 80 GLY A CA 1
ATOM 623 C C . GLY A 1 80 ? 23.691 -6.912 -14.067 1.00 65.06 80 GLY A C 1
ATOM 624 O O . GLY A 1 80 ? 23.812 -7.739 -14.970 1.00 65.06 80 GLY A O 1
ATOM 625 N N . GLN A 1 81 ? 22.539 -6.714 -13.417 1.00 66.88 81 GLN A N 1
ATOM 626 C CA . GLN A 1 81 ? 21.285 -7.441 -13.655 1.00 66.88 81 GLN A CA 1
ATOM 627 C C . GLN A 1 81 ? 20.323 -6.687 -14.590 1.00 66.88 81 GLN A C 1
ATOM 629 O O . GLN A 1 81 ? 19.274 -7.205 -14.937 1.00 66.88 81 GLN A O 1
ATOM 634 N N . GLY A 1 82 ? 20.675 -5.479 -15.043 1.00 57.25 82 GLY A N 1
ATOM 635 C CA . GLY A 1 82 ? 19.823 -4.647 -15.908 1.00 57.25 82 GLY A CA 1
ATOM 636 C C . GLY A 1 82 ? 19.855 -4.976 -17.409 1.00 57.25 82 GLY A C 1
ATOM 637 O O . GLY A 1 82 ? 19.468 -4.122 -18.199 1.00 57.25 82 GLY A O 1
ATOM 638 N N . GLY A 1 83 ? 20.376 -6.140 -17.819 1.00 52.50 83 GLY A N 1
ATOM 639 C CA . GLY A 1 83 ? 20.546 -6.518 -19.229 1.00 52.50 83 GLY A CA 1
ATOM 640 C C . GLY A 1 83 ? 19.653 -7.685 -19.652 1.00 52.50 83 GLY A C 1
ATOM 641 O O . GLY A 1 83 ? 19.546 -8.682 -18.936 1.00 52.50 83 GLY A O 1
ATOM 642 N N . GLU A 1 84 ? 19.057 -7.574 -20.840 1.00 43.50 84 GLU A N 1
ATOM 643 C CA . GLU A 1 84 ? 18.242 -8.616 -21.474 1.00 43.50 84 GLU A CA 1
ATOM 644 C C . GLU A 1 84 ? 19.036 -9.937 -21.589 1.00 43.50 84 GLU A C 1
ATOM 646 O O . GLU A 1 84 ? 20.148 -9.966 -22.118 1.00 43.50 84 GLU A O 1
ATOM 651 N N . GLY A 1 85 ? 18.488 -11.041 -21.060 1.00 47.72 85 GLY A N 1
ATOM 652 C CA . GLY A 1 85 ? 19.075 -12.388 -21.177 1.00 47.72 85 GLY A CA 1
ATOM 653 C C . GLY A 1 85 ? 19.816 -12.939 -19.948 1.00 47.72 85 GLY A C 1
ATOM 654 O O . GLY A 1 85 ? 20.407 -14.018 -20.031 1.00 47.72 85 GLY A O 1
ATOM 655 N N . ARG A 1 86 ? 19.792 -12.262 -18.791 1.00 51.88 86 ARG A N 1
ATOM 656 C CA . ARG A 1 86 ? 20.236 -12.853 -17.511 1.00 51.88 86 ARG A CA 1
ATOM 657 C C . ARG A 1 86 ? 19.043 -13.511 -16.805 1.00 51.88 86 ARG A C 1
ATOM 659 O O . ARG A 1 86 ? 17.949 -12.962 -16.819 1.00 51.88 86 ARG A O 1
ATOM 666 N N . ALA A 1 87 ? 19.241 -14.696 -16.220 1.00 50.84 87 ALA A N 1
ATOM 667 C CA . ALA A 1 87 ? 18.181 -15.411 -15.508 1.00 50.84 87 ALA A CA 1
ATOM 668 C C . ALA A 1 87 ? 17.625 -14.528 -14.380 1.00 50.84 87 ALA A C 1
ATOM 670 O O . ALA A 1 87 ? 18.357 -14.220 -13.439 1.00 50.84 87 ALA A O 1
ATOM 671 N N . SER A 1 88 ? 16.355 -14.125 -14.479 1.00 59.12 88 SER A N 1
ATOM 672 C CA . SER A 1 88 ? 15.691 -13.427 -13.382 1.00 59.12 88 SER A CA 1
ATOM 673 C C . SER A 1 88 ? 15.595 -14.389 -12.203 1.00 59.12 88 SER A C 1
ATOM 675 O O . SER A 1 88 ? 15.101 -15.512 -12.357 1.00 59.12 88 SER A O 1
ATOM 677 N N . GLY A 1 89 ? 16.061 -13.975 -11.027 1.00 64.19 89 GLY A N 1
ATOM 678 C CA . GLY A 1 89 ? 15.880 -14.767 -9.810 1.00 64.19 89 GLY A CA 1
ATOM 679 C C . GLY A 1 89 ? 14.393 -14.990 -9.499 1.00 64.19 89 GLY A C 1
ATOM 680 O O . GLY A 1 89 ? 13.530 -14.284 -10.012 1.00 64.19 89 GLY A O 1
ATOM 681 N N . PHE A 1 90 ? 14.070 -15.942 -8.618 1.00 66.94 90 PHE A N 1
ATOM 682 C CA . PHE A 1 90 ? 12.685 -16.199 -8.184 1.00 66.94 90 PHE A CA 1
ATOM 683 C C . PHE A 1 90 ? 11.988 -14.920 -7.679 1.00 66.94 90 PHE A C 1
ATOM 685 O O . PHE A 1 90 ? 10.857 -14.628 -8.054 1.00 66.94 90 PHE A O 1
ATOM 692 N N . ILE A 1 91 ? 12.686 -14.122 -6.869 1.00 66.44 91 ILE A N 1
ATOM 693 C CA . ILE A 1 91 ? 12.170 -12.853 -6.339 1.00 66.44 91 ILE A CA 1
ATOM 694 C C . ILE A 1 91 ? 11.855 -11.873 -7.478 1.00 66.44 91 ILE A C 1
ATOM 696 O O . ILE A 1 91 ? 10.766 -11.314 -7.523 1.00 66.44 91 ILE A O 1
ATOM 700 N N . GLU A 1 92 ? 12.762 -11.726 -8.438 1.00 68.19 92 GLU A N 1
ATOM 701 C CA . GLU A 1 92 ? 12.573 -10.846 -9.591 1.00 68.19 92 GLU A CA 1
ATOM 702 C C . GLU A 1 92 ? 11.449 -11.322 -10.517 1.00 68.19 92 GLU A C 1
ATOM 704 O O . GLU A 1 92 ? 10.650 -10.522 -10.978 1.00 68.19 92 GLU A O 1
ATOM 709 N N . HIS A 1 93 ? 11.312 -12.626 -10.749 1.00 70.75 93 HIS A N 1
ATOM 710 C CA . HIS A 1 93 ? 10.262 -13.131 -11.628 1.00 70.75 93 HIS A CA 1
ATOM 711 C C . HIS A 1 93 ? 8.862 -12.991 -11.015 1.00 70.75 93 HIS A C 1
ATOM 713 O O . HIS A 1 93 ? 7.931 -12.557 -11.686 1.00 70.75 93 HIS A O 1
ATOM 719 N N . TYR A 1 94 ? 8.699 -13.349 -9.738 1.00 74.56 94 TYR A N 1
ATOM 720 C CA . TYR A 1 94 ? 7.376 -13.411 -9.112 1.00 74.56 94 TYR A CA 1
ATOM 721 C C . TYR A 1 94 ? 6.978 -12.108 -8.420 1.00 74.56 94 TYR A C 1
ATOM 723 O O . TYR A 1 94 ? 5.838 -11.666 -8.552 1.00 74.56 94 TYR A O 1
ATOM 731 N N . LEU A 1 95 ? 7.894 -11.483 -7.674 1.00 74.31 95 LEU A N 1
ATOM 732 C CA . LEU A 1 95 ? 7.564 -10.304 -6.877 1.00 74.31 95 LEU A CA 1
ATOM 733 C C . LEU A 1 95 ? 7.572 -9.034 -7.734 1.00 74.31 95 LEU A C 1
ATOM 735 O O . LEU A 1 95 ? 6.678 -8.207 -7.575 1.00 74.31 95 LEU A O 1
ATOM 739 N N . THR A 1 96 ? 8.490 -8.904 -8.698 1.00 72.88 96 THR A N 1
ATOM 740 C CA . THR A 1 96 ? 8.470 -7.768 -9.635 1.00 72.88 96 THR A CA 1
ATOM 741 C C . THR A 1 96 ? 7.243 -7.828 -10.535 1.00 72.88 96 THR A C 1
ATOM 743 O O . THR A 1 96 ? 6.586 -6.808 -10.686 1.00 72.88 96 THR A O 1
ATOM 746 N N . ALA A 1 97 ? 6.862 -8.999 -11.059 1.00 76.19 97 ALA A N 1
ATOM 747 C CA . ALA A 1 97 ? 5.645 -9.133 -11.867 1.00 76.19 97 ALA A CA 1
ATOM 748 C C . ALA A 1 97 ? 4.36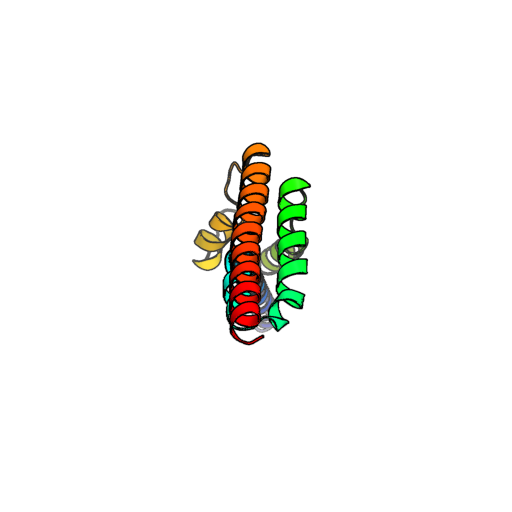2 -8.841 -11.067 1.00 76.19 97 ALA A C 1
ATOM 750 O O . ALA A 1 97 ? 3.408 -8.284 -11.605 1.00 76.19 97 ALA A O 1
ATOM 751 N N . ALA A 1 98 ? 4.337 -9.183 -9.775 1.00 75.69 98 ALA A N 1
ATOM 752 C CA . ALA A 1 98 ? 3.208 -8.872 -8.901 1.00 75.69 98 ALA A CA 1
ATOM 753 C C . ALA A 1 98 ? 3.106 -7.372 -8.562 1.00 75.69 98 ALA A C 1
ATOM 755 O O . ALA A 1 98 ? 2.001 -6.858 -8.408 1.00 75.69 98 ALA A O 1
ATOM 756 N N . ILE A 1 99 ? 4.242 -6.677 -8.427 1.00 75.06 99 ILE A N 1
ATOM 757 C CA . ILE A 1 99 ? 4.299 -5.250 -8.061 1.00 75.06 99 ILE A CA 1
ATOM 758 C C . ILE A 1 99 ? 4.206 -4.339 -9.298 1.00 75.06 99 ILE A C 1
ATOM 760 O O . ILE A 1 99 ? 3.609 -3.267 -9.231 1.00 75.06 99 ILE A O 1
ATOM 764 N N . TYR A 1 100 ? 4.760 -4.772 -10.430 1.00 72.31 100 TYR A N 1
ATOM 765 C CA . TYR A 1 100 ? 4.794 -4.060 -11.708 1.00 72.31 100 TYR A CA 1
ATOM 766 C C . TYR A 1 100 ? 4.228 -4.941 -12.829 1.00 72.31 100 TYR A C 1
ATOM 768 O O . TYR A 1 100 ? 4.972 -5.361 -13.718 1.00 72.31 100 TYR A O 1
ATOM 776 N N . PRO A 1 101 ? 2.923 -5.254 -12.802 1.00 75.00 101 PRO A N 1
ATOM 777 C CA . PRO A 1 101 ? 2.321 -6.045 -13.861 1.00 75.00 101 PRO A CA 1
ATOM 778 C C . PRO A 1 101 ? 2.378 -5.283 -15.189 1.00 75.00 101 PRO A C 1
ATOM 780 O O . PRO A 1 101 ? 2.074 -4.086 -15.262 1.00 75.00 101 PRO A O 1
ATOM 783 N N . GLU A 1 102 ? 2.747 -5.989 -16.256 1.00 73.81 102 GLU A N 1
ATOM 784 C CA . GLU A 1 102 ? 2.670 -5.443 -17.607 1.00 73.81 102 GLU A CA 1
ATOM 785 C C . GLU A 1 102 ? 1.215 -5.084 -17.943 1.00 73.81 102 GLU A C 1
ATOM 787 O O . GLU A 1 102 ? 0.284 -5.835 -17.648 1.00 73.81 102 GLU A O 1
ATOM 792 N N . GLY A 1 103 ? 1.002 -3.911 -18.544 1.00 74.12 103 GLY A N 1
ATOM 793 C CA . GLY A 1 103 ? -0.337 -3.463 -18.933 1.00 74.12 103 GLY A CA 1
ATOM 794 C C . GLY A 1 103 ? -1.190 -2.884 -17.800 1.00 74.12 103 GLY A C 1
ATOM 795 O O . GLY A 1 103 ? -2.411 -2.826 -17.943 1.00 74.12 103 GLY A O 1
ATOM 796 N N . LEU A 1 104 ? -0.588 -2.425 -16.694 1.00 77.94 104 LEU A N 1
ATOM 797 C CA . LEU A 1 104 ? -1.304 -1.683 -15.652 1.00 77.94 104 LEU A CA 1
ATOM 798 C C . LEU A 1 104 ? -1.899 -0.383 -16.230 1.00 77.94 104 LEU A C 1
ATOM 800 O O . LEU A 1 104 ? -1.211 0.629 -16.375 1.00 77.94 104 LEU A O 1
ATOM 804 N N . THR A 1 105 ? -3.184 -0.416 -16.592 1.00 86.94 105 THR A N 1
ATOM 805 C CA . THR A 1 105 ? -3.874 0.755 -17.143 1.00 86.94 105 THR A CA 1
ATOM 806 C C . THR A 1 105 ? -4.191 1.764 -16.046 1.00 86.94 105 THR A C 1
ATOM 808 O O . THR A 1 105 ? -4.239 1.437 -14.854 1.00 86.94 105 THR A O 1
ATOM 811 N N . ARG A 1 106 ? -4.452 3.015 -16.438 1.00 85.44 106 ARG A N 1
ATOM 812 C CA . ARG A 1 106 ? -4.811 4.058 -15.473 1.00 85.44 106 ARG A CA 1
ATOM 813 C C . ARG A 1 106 ? -6.102 3.698 -14.738 1.00 85.44 106 ARG A C 1
ATOM 815 O O . ARG A 1 106 ? -6.189 3.898 -13.533 1.00 85.44 106 ARG A O 1
ATOM 822 N N . GLU A 1 107 ? -7.077 3.129 -15.436 1.00 87.31 107 GLU A N 1
ATOM 823 C CA . GLU A 1 107 ? -8.343 2.661 -14.867 1.00 87.31 107 GLU A CA 1
ATOM 824 C C . GLU A 1 107 ? -8.108 1.602 -13.787 1.00 87.31 107 GLU A C 1
ATOM 826 O O . GLU A 1 107 ? -8.732 1.661 -12.726 1.00 87.31 107 GLU A O 1
ATOM 831 N N . LEU A 1 108 ? -7.170 0.677 -14.020 1.00 86.81 108 LEU A N 1
ATOM 832 C CA . LEU A 1 108 ? -6.819 -0.350 -13.046 1.00 86.81 108 LEU A CA 1
ATOM 833 C C . LEU A 1 108 ? -6.145 0.250 -11.805 1.00 86.81 108 LEU A C 1
ATOM 835 O O . LEU A 1 108 ? -6.508 -0.131 -10.698 1.00 86.81 108 LEU A O 1
ATOM 839 N N . GLN A 1 109 ? -5.258 1.239 -11.951 1.00 87.31 109 GLN A N 1
ATOM 840 C CA . GLN A 1 109 ? -4.680 1.963 -10.804 1.00 87.31 109 GLN A CA 1
ATOM 841 C C . GLN A 1 109 ? -5.758 2.653 -9.957 1.00 87.31 109 GLN A C 1
ATOM 843 O O . GLN A 1 109 ? -5.793 2.521 -8.732 1.00 87.31 109 GLN A O 1
ATOM 848 N N . TRP A 1 110 ? -6.703 3.351 -10.598 1.00 90.50 110 TRP A N 1
ATOM 849 C CA . TRP A 1 110 ? -7.836 3.955 -9.889 1.00 90.50 110 TRP A CA 1
ATOM 850 C C . TRP A 1 110 ? -8.664 2.906 -9.145 1.00 90.50 110 TRP A C 1
ATOM 852 O O . TRP A 1 110 ? -8.997 3.117 -7.975 1.00 90.50 110 TRP A O 1
ATOM 862 N N . ALA A 1 111 ? -8.954 1.777 -9.798 1.00 91.81 111 ALA A N 1
ATOM 863 C CA . ALA A 1 111 ? -9.701 0.671 -9.213 1.00 91.81 111 ALA A CA 1
ATOM 864 C C . ALA A 1 111 ? -8.966 0.038 -8.022 1.00 91.81 111 ALA A C 1
ATOM 866 O O . ALA A 1 111 ? -9.586 -0.185 -6.983 1.00 91.81 111 ALA A O 1
ATOM 867 N N . LEU A 1 112 ? -7.654 -0.194 -8.128 1.00 90.31 112 LEU A N 1
ATOM 868 C CA . LEU A 1 112 ? -6.822 -0.727 -7.047 1.00 90.31 112 LEU A CA 1
ATOM 869 C C . LEU A 1 112 ? -6.769 0.238 -5.858 1.00 90.31 112 LEU A C 1
ATOM 871 O O . LEU A 1 112 ? -7.047 -0.168 -4.729 1.00 90.31 112 LEU A O 1
ATOM 875 N N . GLY A 1 113 ? -6.514 1.527 -6.099 1.00 91.44 113 GLY A N 1
ATOM 876 C CA . GLY A 1 113 ? -6.530 2.545 -5.046 1.00 91.44 113 GLY A CA 1
ATOM 877 C C . GLY A 1 113 ? -7.896 2.657 -4.357 1.00 91.44 113 GLY A C 1
ATOM 878 O O . GLY A 1 113 ? -7.974 2.720 -3.128 1.00 91.44 113 GLY A O 1
ATOM 879 N N . ALA A 1 114 ? -8.991 2.605 -5.124 1.00 94.38 114 ALA A N 1
ATOM 880 C CA . ALA A 1 114 ? -10.347 2.607 -4.577 1.00 94.38 114 ALA A CA 1
ATOM 881 C C . ALA A 1 114 ? -10.640 1.341 -3.758 1.00 94.38 114 ALA A C 1
ATOM 883 O O . ALA A 1 114 ? -11.198 1.436 -2.665 1.00 94.38 114 ALA A O 1
ATOM 884 N N . LEU A 1 115 ? -10.227 0.166 -4.240 1.00 94.38 115 LEU A N 1
ATOM 885 C CA . LEU A 1 115 ? -10.368 -1.102 -3.528 1.00 94.38 115 LEU A CA 1
ATOM 886 C C . LEU A 1 115 ? -9.644 -1.057 -2.176 1.00 94.38 115 LEU A C 1
ATOM 888 O O . LEU A 1 115 ? -10.254 -1.354 -1.148 1.00 94.38 115 LEU A O 1
ATOM 892 N N . VAL A 1 116 ? -8.378 -0.629 -2.163 1.00 93.94 116 VAL A N 1
ATOM 893 C CA . VAL A 1 116 ? -7.576 -0.476 -0.938 1.00 93.94 116 VAL A CA 1
ATOM 894 C C . VAL A 1 116 ? -8.259 0.472 0.043 1.00 93.94 116 VAL A C 1
ATOM 896 O O . VAL A 1 116 ? -8.375 0.155 1.231 1.00 93.94 116 VAL A O 1
ATOM 899 N N . LEU A 1 117 ? -8.746 1.619 -0.437 1.00 95.56 117 LEU A N 1
ATOM 900 C CA . LEU A 1 117 ? -9.443 2.592 0.396 1.00 95.56 117 LEU A CA 1
ATOM 901 C C . LEU A 1 117 ? -10.721 2.000 1.007 1.00 95.56 117 LEU A C 1
ATOM 903 O O . LEU A 1 117 ? -10.916 2.076 2.221 1.00 95.56 117 LEU A O 1
ATOM 907 N N . LEU A 1 118 ? -11.579 1.385 0.191 1.00 96.56 118 LEU A N 1
ATOM 908 C CA . LEU A 1 118 ? -12.867 0.839 0.626 1.00 96.56 118 LEU A CA 1
ATOM 909 C C . LEU A 1 118 ? -12.704 -0.309 1.627 1.00 96.56 118 LEU A C 1
ATOM 911 O O . LEU A 1 118 ? -13.381 -0.318 2.659 1.00 96.56 118 LEU A O 1
ATOM 915 N N . VAL A 1 119 ? -11.783 -1.242 1.367 1.00 94.88 119 VAL A N 1
ATOM 916 C CA . VAL A 1 119 ? -11.477 -2.353 2.282 1.00 94.88 119 VAL A CA 1
ATOM 917 C C . VAL A 1 119 ? -11.025 -1.813 3.637 1.00 94.88 119 VAL A C 1
ATOM 919 O O . VAL A 1 119 ? -11.560 -2.208 4.677 1.00 94.88 119 VAL A O 1
ATOM 922 N N . ASN A 1 120 ? -10.099 -0.854 3.646 1.00 96.25 120 ASN A N 1
ATOM 923 C CA . ASN A 1 120 ? -9.601 -0.275 4.888 1.00 96.25 120 ASN A CA 1
ATOM 924 C C . ASN A 1 120 ? -10.678 0.512 5.644 1.00 96.25 120 ASN A C 1
ATOM 926 O O . ASN A 1 120 ? -10.815 0.341 6.858 1.00 96.25 120 ASN A O 1
ATOM 930 N N . LEU A 1 121 ? -11.493 1.315 4.954 1.00 95.50 121 LEU A N 1
ATOM 931 C CA . LEU A 1 121 ? -12.620 2.024 5.570 1.00 95.50 121 LEU A CA 1
ATOM 932 C C . LEU A 1 121 ? -13.612 1.053 6.222 1.00 95.50 121 LEU A C 1
ATOM 934 O O . LEU A 1 121 ? -14.044 1.288 7.354 1.00 95.50 121 LEU A O 1
ATOM 938 N N . ALA A 1 122 ? -13.930 -0.062 5.559 1.00 95.56 122 ALA A N 1
ATOM 939 C CA . ALA A 1 122 ? -14.803 -1.092 6.113 1.00 95.56 122 ALA A CA 1
ATOM 940 C C . ALA A 1 122 ? -14.202 -1.726 7.380 1.00 95.56 122 ALA A C 1
ATOM 942 O O . ALA A 1 122 ? -14.877 -1.816 8.413 1.00 95.56 122 ALA A O 1
ATOM 943 N N . LEU A 1 123 ? -12.921 -2.113 7.343 1.00 94.38 123 LEU A N 1
ATOM 944 C CA . LEU A 1 123 ? -12.223 -2.711 8.484 1.00 94.38 123 LEU A CA 1
ATOM 945 C C . LEU A 1 123 ? -12.140 -1.751 9.680 1.00 94.38 123 LEU A C 1
ATOM 947 O O . LEU A 1 123 ? -12.483 -2.136 10.804 1.00 94.38 123 LEU A O 1
ATOM 951 N N . TYR A 1 124 ? -11.763 -0.490 9.463 1.00 93.88 124 TYR A N 1
ATOM 952 C CA . TYR A 1 124 ? -11.747 0.522 10.525 1.00 93.88 124 TYR A CA 1
ATOM 953 C C . TYR A 1 124 ? -13.148 0.826 11.057 1.00 93.88 124 TYR A C 1
ATOM 955 O O . TYR A 1 124 ? -13.340 0.888 12.275 1.00 93.88 124 TYR A O 1
ATOM 963 N N . GLY A 1 125 ? -14.142 0.962 10.176 1.00 92.69 125 GLY A N 1
ATOM 964 C CA . GLY A 1 125 ? -15.533 1.194 10.556 1.00 92.69 125 GLY A CA 1
ATOM 965 C C . GLY A 1 125 ? -16.066 0.088 11.468 1.00 92.69 125 GLY A C 1
ATOM 966 O O . GLY A 1 125 ? -16.633 0.366 12.529 1.00 92.69 125 GLY A O 1
ATOM 967 N N . MET A 1 126 ? -15.802 -1.174 11.125 1.00 93.19 126 MET A N 1
ATOM 968 C CA . MET A 1 126 ? -16.120 -2.322 11.977 1.00 93.19 126 MET A CA 1
ATOM 969 C C . MET A 1 126 ? -15.371 -2.285 13.318 1.00 93.19 126 MET A C 1
ATOM 971 O O . MET A 1 126 ? -15.988 -2.523 14.362 1.00 93.19 126 MET A O 1
ATOM 975 N N . ALA A 1 127 ? -14.078 -1.933 13.323 1.00 89.81 127 ALA A N 1
ATOM 976 C CA . ALA A 1 127 ? -13.275 -1.801 14.545 1.00 89.81 127 ALA A CA 1
ATOM 977 C C . ALA A 1 127 ? -13.901 -0.804 15.529 1.00 89.81 127 ALA A C 1
ATOM 979 O O . ALA A 1 127 ? -14.048 -1.078 16.724 1.00 89.81 127 ALA A O 1
ATOM 980 N N . VAL A 1 128 ? -14.279 0.366 15.011 1.00 90.75 128 VAL A N 1
ATOM 981 C CA . VAL A 1 128 ? -14.845 1.466 15.792 1.00 90.75 128 VAL A CA 1
ATOM 982 C C . VAL A 1 128 ? -16.236 1.099 16.302 1.00 90.75 128 VAL A C 1
ATOM 984 O O . VAL A 1 128 ? -16.506 1.281 17.491 1.00 90.75 128 VAL A O 1
ATOM 987 N N . ARG A 1 129 ? -17.102 0.526 15.453 1.00 90.75 129 ARG A N 1
ATOM 988 C CA . ARG A 1 129 ? -18.450 0.080 15.850 1.00 90.75 129 ARG A CA 1
ATOM 989 C C . ARG A 1 129 ? -18.402 -0.935 16.992 1.00 90.75 129 ARG A C 1
ATOM 991 O O . ARG A 1 129 ? -19.118 -0.764 17.976 1.00 90.75 129 ARG A O 1
ATOM 998 N N . ARG A 1 130 ? -17.514 -1.935 16.917 1.00 87.31 130 ARG A N 1
ATOM 999 C CA . ARG A 1 130 ? -17.341 -2.943 17.981 1.00 87.31 130 ARG A CA 1
ATOM 1000 C C . ARG A 1 130 ? -16.890 -2.324 19.306 1.00 87.31 130 ARG A C 1
ATOM 1002 O O . ARG A 1 130 ? -17.430 -2.662 20.354 1.00 87.31 130 ARG A O 1
ATOM 1009 N N . ARG A 1 131 ? -15.945 -1.380 19.273 1.00 85.12 131 ARG A N 1
ATOM 1010 C CA . ARG A 1 131 ? -15.450 -0.698 20.485 1.00 85.12 131 ARG A CA 1
ATOM 1011 C C . ARG A 1 131 ? -16.499 0.202 21.128 1.00 85.12 131 ARG A C 1
ATOM 1013 O O . ARG A 1 131 ? -16.582 0.252 22.352 1.00 85.12 131 A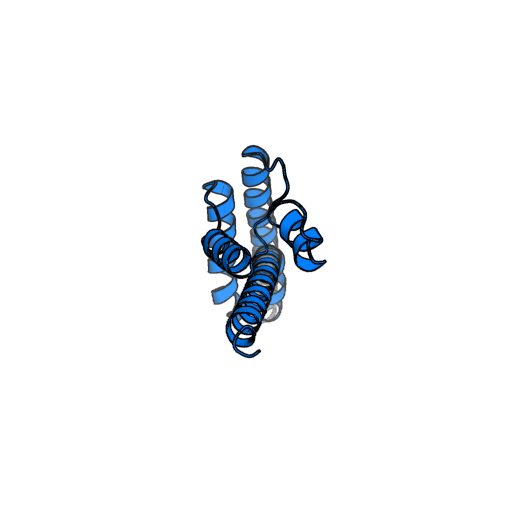RG A O 1
ATOM 1020 N N . ARG A 1 132 ? -17.305 0.897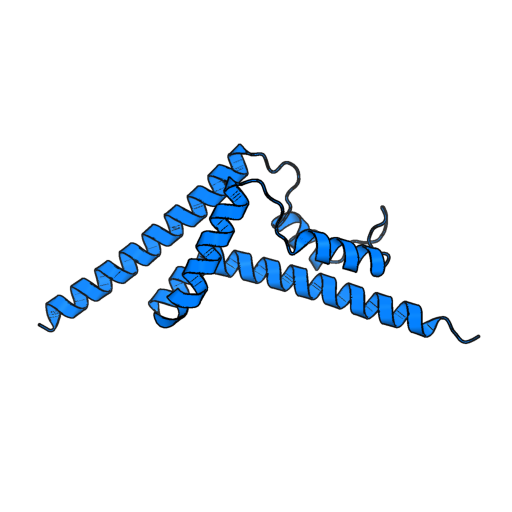 20.319 1.00 87.56 132 ARG A N 1
ATOM 1021 C CA . ARG A 1 132 ? -18.429 1.711 20.810 1.00 87.56 132 ARG A CA 1
ATOM 1022 C C . ARG A 1 132 ? -19.507 0.837 21.454 1.00 87.56 132 ARG A C 1
ATOM 1024 O O . ARG A 1 132 ? -19.934 1.147 22.558 1.00 87.56 132 ARG A O 1
ATOM 1031 N N . ALA A 1 133 ? -19.864 -0.285 20.824 1.00 84.81 133 ALA A N 1
ATOM 1032 C CA . ALA A 1 133 ? -20.820 -1.243 21.383 1.00 84.81 133 ALA A CA 1
ATOM 1033 C C . ALA A 1 133 ? -20.327 -1.887 22.693 1.00 84.81 133 ALA A C 1
ATOM 1035 O O . ALA A 1 133 ? -21.114 -2.076 23.611 1.00 84.81 133 ALA A O 1
ATOM 1036 N N . GLY A 1 134 ? -19.028 -2.188 22.808 1.00 78.81 134 GLY A N 1
ATOM 1037 C CA . GLY A 1 134 ? -18.438 -2.703 24.048 1.00 78.81 134 GLY A CA 1
ATOM 1038 C C . GLY A 1 134 ? -18.435 -1.681 25.189 1.00 78.81 134 GLY A C 1
ATOM 1039 O O . GLY A 1 134 ? -18.749 -2.033 26.318 1.00 78.81 134 GLY A O 1
ATOM 1040 N N . ARG A 1 135 ? -18.144 -0.404 24.898 1.00 75.56 135 ARG A N 1
ATOM 1041 C CA . ARG A 1 135 ? -18.209 0.683 25.894 1.00 75.56 135 ARG A CA 1
ATOM 1042 C C . ARG A 1 135 ? -19.633 0.947 26.385 1.00 75.56 135 ARG A C 1
ATOM 1044 O O . ARG A 1 135 ? -19.821 1.111 27.579 1.00 75.56 135 ARG A O 1
ATOM 1051 N N . ALA A 1 136 ? -20.618 0.925 25.487 1.00 70.62 136 ALA A N 1
ATOM 1052 C CA . ALA A 1 136 ? -22.030 1.106 25.835 1.00 70.62 136 ALA A CA 1
ATOM 1053 C C . ALA A 1 136 ? -22.632 -0.053 26.655 1.00 70.62 136 ALA A C 1
ATOM 1055 O O . ALA A 1 136 ? -23.720 0.096 27.186 1.00 70.62 136 ALA A O 1
ATOM 1056 N N . ARG A 1 137 ? -21.959 -1.211 26.729 1.00 68.56 137 ARG A N 1
ATOM 1057 C CA . ARG A 1 137 ? -22.361 -2.338 27.591 1.00 68.56 137 ARG A CA 1
ATOM 1058 C C . ARG A 1 137 ? -21.771 -2.277 29.003 1.00 68.56 137 ARG A C 1
ATOM 1060 O O . ARG A 1 137 ? -22.187 -3.064 29.842 1.00 68.56 137 ARG A O 1
ATOM 1067 N N . ILE A 1 138 ? -20.751 -1.446 29.221 1.00 68.50 138 ILE A N 1
ATOM 1068 C CA . ILE A 1 138 ? -20.028 -1.333 30.501 1.00 68.50 138 ILE A CA 1
ATOM 1069 C C . ILE A 1 138 ? -20.438 -0.056 31.256 1.00 68.50 138 ILE A C 1
ATOM 1071 O O . ILE A 1 138 ? -20.298 -0.012 32.475 1.00 68.50 138 ILE A O 1
ATOM 1075 N N . ALA A 1 139 ? -20.912 0.966 30.535 1.00 59.59 139 ALA A N 1
ATOM 1076 C CA . ALA A 1 139 ? -21.540 2.166 31.092 1.00 59.59 139 ALA A CA 1
ATOM 1077 C C . ALA A 1 139 ? -23.006 1.898 31.447 1.00 59.59 139 ALA A C 1
ATOM 1079 O O . ALA A 1 139 ? -23.458 2.470 32.461 1.00 59.59 139 ALA A O 1
#

pLDDT: mean 79.99, std 13.47, range [43.5, 96.56]

Secondary structure (DSSP, 8-state):
----HHHHHHHHHHHHHHHHHHHHHHHHHHHHHHHHHHHHH-GGGHHHHHHHHHHHHHHHHHTPPPTHHHHHHHHHHHTT--STTS---HHIIIIIHHHS-TT--HHHHHHHHHHHHHHHHHHHHHHHHHHHHHHHTT-

Radius of gyration: 20.15 Å; chains: 1; bounding box: 68×26×53 Å

Foldseek 3Di:
DDDPPVLQVLLVVLVVVLLVLLVVVVVLVCLLQCVLVVCLVPVVCCVVRVVSVVVLLCCLLVVHDDPSVVVSQVSCVSSVNNDPPDDQPPSRVPSVCVVPPPPCDSVNSNVVSVNSVVSSCVSVVVSVVVVVVVVVVVD